Protein 5ZBY (pdb70)

Solvent-accessible surface area: 8220 Å² total; per-residue (Å²): 89,95,15,92,104,28,9,71,79,57,86,76,5,0,0,0,0,16,6,28,98,65,67,0,2,22,0,0,0,9,53,0,0,81,74,0,86,128,66,14,183,49,115,50,20,33,14,14,53,3,24,90,98,11,48,77,69,32,49,122,0,28,86,37,154,6,56,3,0,0,0,0,28,12,44,147,64,64,26,137,69,5,79,62,56,63,35,76,13,46,142,93,117,47,179,97,65,118,80,101,72,94,33,35,89,76,4,0,46,108,1,76,134,95,40,58,1,59,13,14,19,2,0,1,8,20,54,53,62,27,142,181,70,127,16,39,130,71,1,62,85,58,3,60,107,5,0,78,62,0,10,116,35,24,91,139

Sequence (156 aa):
SVLEDVFSGKTRIVICGIGNDVRGDDAFGVLVAERLKELVKTPDVLILNCGEMPESYVGKIAAFKPDLVVFVDAIHFGGEIGEFIIADPLKTLGEAVSTHGLPLRIVASYIKEQTGSDIVLIGCQPGSTGLFEEPSELIKERAERLAELIAEILKN

Foldseek 3Di:
DVVLVQCPPWQAEEEEFEAAQQFALQCLRVLLLVVLVVQDDDLRYHGYHQYHHVLVCLVVLLVSQTQEYEYEGADAPPDDAFDKDKAQQLDDDPDVDDADDDGVNVSLVVSCVSRVHRYMYMHGHADGGHGRHHYDPSSSVSSNVVSVVVSVSNVD

InterPro domains:
  IPR000671 Peptidase A31 family [PF01750] (31-153)
  IPR000671 Peptidase A31 family [PR00446] (14-26)
  IPR000671 Peptidase A31 family [PR00446] (26-37)
  IPR000671 Peptidase A31 family [PR00446] (68-78)
  IPR000671 Peptidase A31 family [PTHR30302] (12-157)
  IPR000671 Peptidase A31 family [TIGR00072] (15-154)
  IPR004420 Peptidase A31, hydrogenase maturation protease HycI [cd06067] (15-151)
  IPR023430 Peptidase HybD-like domain superfamily [G3DSA:3.40.50.1450] (11-158)
  IPR023430 Peptidase HybD-like domain superfamily [SSF53163] (13-157)

Organism: Thermococcus kodakarensis (strain ATCC BAA-918 / JCM 12380 / KOD1) (NCBI:txid69014)

Structure (mmCIF, N/CA/C/O backbone):
data_5ZBY
#
_entry.id   5ZBY
#
_cell.length_a   50.377
_cell.length_b   50.377
_cell.length_c   146.167
_cell.angle_alpha   90.00
_cell.angle_beta   90.00
_cell.angle_gamma   90.00
#
_symmetry.space_group_name_H-M   'P 41 21 2'
#
loop_
_entity.id
_entity.type
_entity.pdbx_description
1 polymer 'Hydrogenase maturation protease HycI'
2 non-polymer '4-(2-HYDROXYETHYL)-1-PIPERAZINE ETHANESULFONIC ACID'
3 water water
#
loop_
_atom_site.group_PDB
_atom_site.id
_atom_site.type_symbol
_atom_site.label_atom_id
_atom_site.label_alt_id
_atom_site.label_comp_id
_atom_site.label_asym_id
_atom_site.label_entity_id
_atom_site.label_seq_id
_atom_site.pdbx_PDB_ins_code
_atom_site.Cartn_x
_atom_site.Cartn_y
_atom_site.Cartn_z
_atom_site.occupancy
_atom_site.B_iso_or_equiv
_atom_site.auth_seq_id
_atom_site.auth_comp_id
_atom_site.auth_asym_id
_atom_site.auth_atom_id
_atom_site.pdbx_PDB_model_num
ATOM 1 N N . SER A 1 2 ? 5.788 61.124 62.724 1.00 59.30 2 SER A N 1
ATOM 2 C CA . SER A 1 2 ? 6.146 60.357 61.550 1.00 50.34 2 SER A CA 1
ATOM 3 C C . SER A 1 2 ? 5.870 58.910 61.810 1.00 50.00 2 SER A C 1
ATOM 4 O O . SER A 1 2 ? 5.686 58.523 62.923 1.00 56.64 2 SER A O 1
ATOM 7 N N . VAL A 1 3 ? 5.818 58.111 60.772 1.00 47.11 3 VAL A N 1
ATOM 8 C CA . VAL A 1 3 ? 5.584 56.694 60.937 1.00 55.41 3 VAL A CA 1
ATOM 9 C C . VAL A 1 3 ? 6.780 56.013 61.619 1.00 46.53 3 VAL A C 1
ATOM 10 O O . VAL A 1 3 ? 6.655 55.019 62.273 1.00 47.71 3 VAL A O 1
ATOM 14 N N . LEU A 1 4 ? 7.942 56.566 61.413 1.00 43.32 4 LEU A N 1
ATOM 15 C CA . LEU A 1 4 ? 9.156 56.098 62.070 1.00 46.49 4 LEU A CA 1
ATOM 16 C C . LEU A 1 4 ? 9.025 56.243 63.594 1.00 39.38 4 LEU A C 1
ATOM 17 O O . LEU A 1 4 ? 9.268 55.289 64.375 1.00 54.12 4 LEU A O 1
ATOM 22 N N . GLU A 1 5 ? 8.566 57.421 63.998 1.00 48.39 5 GLU A N 1
ATOM 23 C CA . GLU A 1 5 ? 8.440 57.760 65.402 1.00 45.50 5 GLU A CA 1
ATOM 24 C C . GLU A 1 5 ? 7.480 56.770 66.039 1.00 40.42 5 GLU A C 1
ATOM 25 O O . GLU A 1 5 ? 7.673 56.307 67.121 1.00 45.05 5 GLU A O 1
ATOM 31 N N . ASP A 1 6 ? 6.436 56.441 65.337 1.00 38.69 6 ASP A N 1
ATOM 32 C CA . ASP A 1 6 ? 5.461 55.489 65.794 1.00 33.97 6 ASP A CA 1
ATOM 33 C C . ASP A 1 6 ? 6.091 54.140 66.024 1.00 38.16 6 ASP A C 1
ATOM 34 O O . ASP A 1 6 ? 5.749 53.453 66.983 1.00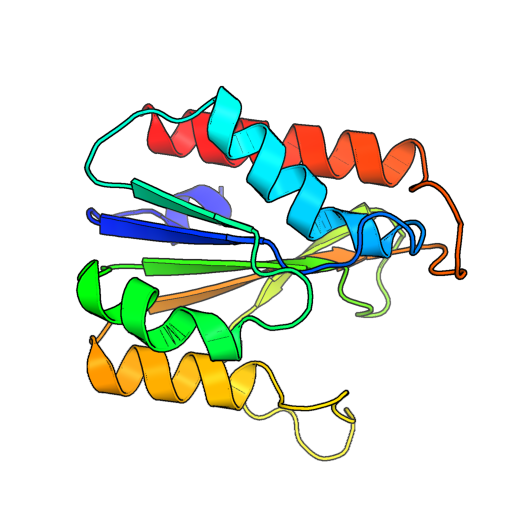 54.17 6 ASP A O 1
ATOM 39 N N . VAL A 1 7 ? 6.966 53.740 65.090 1.00 49.54 7 VAL A N 1
ATOM 40 C CA . VAL A 1 7 ? 7.673 52.473 65.234 1.00 41.99 7 VAL A CA 1
ATOM 41 C C . VAL A 1 7 ? 8.388 52.399 66.595 1.00 32.34 7 VAL A C 1
ATOM 42 O O . VAL A 1 7 ? 8.357 51.361 67.256 1.00 38.99 7 VAL A O 1
ATOM 46 N N . PHE A 1 8 ? 9.014 53.512 66.980 1.00 35.23 8 PHE A N 1
ATOM 47 C CA . PHE A 1 8 ? 9.855 53.490 68.191 1.00 31.13 8 PHE A CA 1
ATOM 48 C C . PHE A 1 8 ? 9.078 53.746 69.473 1.00 32.25 8 PHE A C 1
ATOM 49 O O . PHE A 1 8 ? 9.567 53.475 70.561 1.00 32.72 8 PHE A O 1
ATOM 57 N N . SER A 1 9 ? 7.859 54.224 69.317 1.00 36.44 9 SER A N 1
ATOM 58 C CA . SER A 1 9 ? 7.057 54.689 70.449 1.00 36.36 9 SER A CA 1
ATOM 59 C C . SER A 1 9 ? 6.725 53.593 71.451 1.00 40.35 9 SER A C 1
ATOM 60 O O . SER A 1 9 ? 6.279 52.499 71.098 1.00 38.98 9 SER A O 1
ATOM 63 N N . GLY A 1 10 ? 6.952 53.894 72.722 1.00 38.63 10 GLY A N 1
ATOM 64 C CA . GLY A 1 10 ? 6.707 52.930 73.749 1.00 31.94 10 GLY A CA 1
ATOM 65 C C . GLY A 1 10 ? 7.790 51.907 73.939 1.00 33.84 10 GLY A C 1
ATOM 66 O O . GLY A 1 10 ? 7.692 51.055 74.804 1.00 39.43 10 GLY A O 1
ATOM 67 N N . LYS A 1 11 ? 8.817 51.942 73.093 1.00 31.94 11 LYS A N 1
ATOM 68 C CA . LYS A 1 11 ? 9.832 50.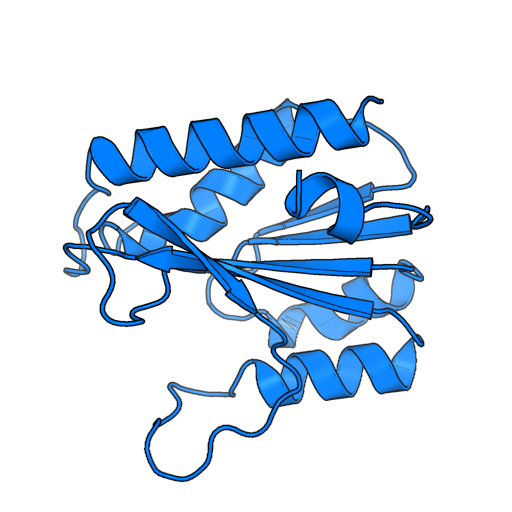918 73.145 1.00 29.47 11 LYS A CA 1
ATOM 69 C C . LYS A 1 11 ? 11.059 51.393 73.870 1.00 26.92 11 LYS A C 1
ATOM 70 O O . LYS A 1 11 ? 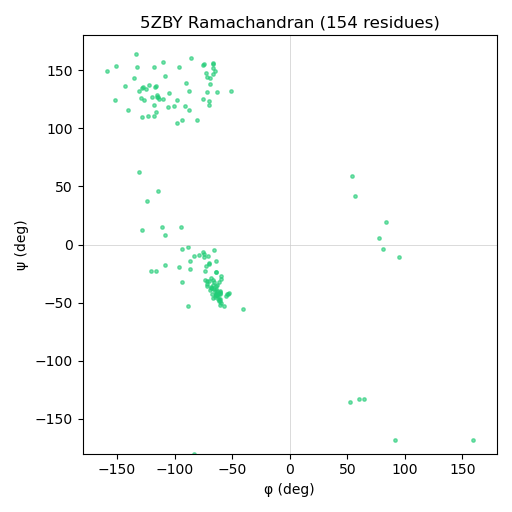11.690 52.376 73.467 1.00 36.93 11 LYS A O 1
ATOM 76 N N . THR A 1 12 ? 11.407 50.717 74.969 1.00 32.46 12 THR A N 1
ATOM 77 C CA . THR A 1 12 ? 12.565 51.172 75.739 1.00 34.62 12 THR A CA 1
ATOM 78 C C . THR A 1 12 ? 13.891 50.582 75.278 1.00 30.29 12 THR A C 1
ATOM 79 O O . THR A 1 12 ? 14.841 51.319 75.019 1.00 35.45 12 THR A O 1
ATOM 83 N N . ARG A 1 13 ? 13.953 49.256 75.192 1.00 27.89 13 ARG A N 1
ATOM 84 C CA . ARG A 1 13 ? 15.210 48.626 74.831 1.00 23.64 13 ARG A CA 1
ATOM 85 C C . ARG A 1 13 ? 15.157 48.323 73.321 1.00 25.14 13 ARG A C 1
ATOM 86 O O . ARG A 1 13 ? 14.296 47.570 72.876 1.00 24.93 13 ARG A O 1
ATOM 94 N N . ILE A 1 14 ? 16.140 48.833 72.583 1.00 22.67 14 ILE A N 1
ATOM 95 C CA . ILE A 1 14 ? 16.081 48.785 71.115 1.00 21.03 14 ILE A CA 1
ATOM 96 C C . ILE A 1 14 ? 17.367 48.184 70.597 1.00 25.31 14 ILE A C 1
ATOM 97 O O . ILE A 1 14 ? 18.469 48.548 71.077 1.00 25.78 14 ILE A O 1
ATOM 102 N N . VAL A 1 15 ? 17.258 47.260 69.640 1.00 24.88 15 VAL A N 1
ATOM 103 C CA . VAL A 1 15 ? 18.443 46.792 68.953 1.00 21.76 15 VAL A CA 1
ATOM 104 C C . VAL A 1 15 ? 18.277 47.232 67.515 1.00 22.42 15 VAL A C 1
ATOM 105 O O . VAL A 1 15 ? 17.211 47.013 66.934 1.00 25.58 15 VAL A O 1
ATOM 109 N N . ILE A 1 16 ? 19.292 47.904 66.964 1.00 21.66 16 ILE A N 1
ATOM 110 C CA . ILE A 1 16 ? 19.262 48.259 65.555 1.00 21.13 16 ILE A CA 1
ATOM 111 C C . ILE A 1 16 ? 20.368 47.482 64.850 1.00 25.74 16 ILE A C 1
ATOM 112 O O . ILE A 1 16 ? 21.510 47.507 65.288 1.00 23.80 16 ILE A O 1
ATOM 117 N N . CYS A 1 17 ? 19.983 46.750 63.812 1.00 22.85 17 CYS A N 1
ATOM 118 C CA . 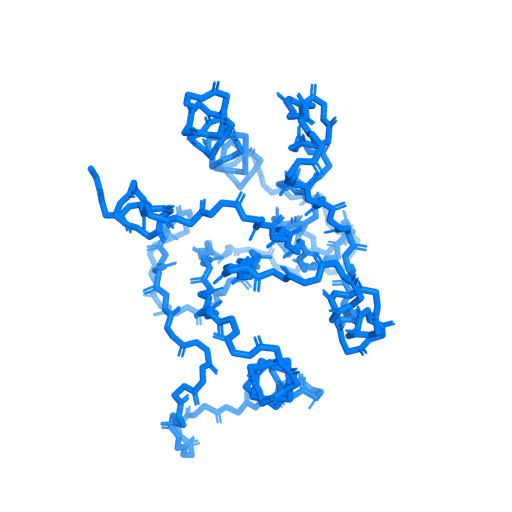CYS A 1 17 ? 20.848 45.790 63.121 1.00 20.81 17 CYS A CA 1
ATOM 119 C C . CYS A 1 17 ? 21.031 46.208 61.694 1.00 23.78 17 CYS A C 1
ATOM 120 O O . CYS A 1 17 ? 20.069 46.109 60.928 1.00 26.29 17 CYS A O 1
ATOM 123 N N . GLY A 1 18 ? 22.229 46.653 61.314 1.00 20.75 18 GLY A N 1
ATOM 124 C CA . GLY A 1 18 ? 22.474 47.002 59.918 1.00 20.93 18 GLY A CA 1
ATOM 125 C C . GLY A 1 18 ? 22.908 45.784 59.128 1.00 26.46 18 GLY A C 1
ATOM 126 O O . GLY A 1 18 ? 23.775 45.037 59.535 1.00 26.30 18 GLY A O 1
ATOM 127 N N . ILE A 1 19 ? 22.299 45.575 57.972 1.00 20.67 19 ILE A N 1
ATOM 128 C CA . ILE A 1 19 ? 22.577 44.448 57.116 1.00 22.41 19 ILE A CA 1
ATOM 129 C C . ILE A 1 19 ? 23.129 44.999 55.832 1.00 22.87 19 ILE A C 1
ATOM 130 O O . ILE A 1 19 ? 22.603 45.962 55.284 1.00 23.60 19 ILE A O 1
ATOM 135 N N . GLY A 1 20 ? 24.200 44.394 55.310 1.00 20.11 20 GLY A N 1
ATOM 136 C CA . GLY A 1 20 ? 24.643 44.821 53.984 1.00 24.97 20 GLY A CA 1
ATOM 137 C C . GLY A 1 20 ? 26.091 44.449 53.746 1.00 32.92 20 GLY A C 1
ATOM 138 O O . GLY A 1 20 ? 26.654 43.667 54.507 1.00 25.09 20 GLY A O 1
ATOM 139 N N . ASN A 1 21 ? 26.672 44.995 52.670 1.00 28.88 21 ASN A N 1
ATOM 140 C CA . ASN A 1 21 ? 28.029 44.671 52.249 1.00 32.96 21 ASN A CA 1
ATOM 141 C C . ASN A 1 21 ? 28.679 45.967 51.775 1.00 28.62 21 ASN A C 1
ATOM 142 O O . ASN A 1 21 ? 28.202 46.561 50.818 1.00 29.42 21 ASN A O 1
ATOM 147 N N . ASP A 1 22 ? 29.722 46.431 52.461 1.00 33.58 22 ASP A N 1
ATOM 148 C CA . ASP A 1 22 ? 30.241 47.782 52.208 1.00 31.42 22 ASP A CA 1
ATOM 149 C C . ASP A 1 22 ? 31.069 47.915 50.910 1.00 37.58 22 ASP A C 1
ATOM 150 O O . ASP A 1 22 ? 31.448 49.040 50.530 1.00 40.64 22 ASP A O 1
ATOM 155 N N . VAL A 1 23 ? 31.333 46.802 50.237 1.00 29.72 23 VAL A N 1
ATOM 156 C CA . VAL A 1 23 ? 31.969 46.823 48.919 1.00 34.78 23 VAL A CA 1
ATOM 157 C C . VAL A 1 23 ? 31.053 46.389 47.770 1.00 39.36 23 VAL A C 1
ATOM 158 O O . VAL A 1 23 ? 31.519 46.065 46.695 1.00 32.48 23 VAL A O 1
ATOM 162 N N . ARG A 1 24 ? 29.754 46.354 48.016 1.00 32.28 24 ARG A N 1
ATOM 163 C CA . ARG A 1 24 ? 28.796 45.937 47.005 1.00 27.17 24 ARG A CA 1
ATOM 164 C C . ARG A 1 24 ? 27.855 47.058 46.567 1.00 29.82 24 ARG A C 1
ATOM 165 O O . ARG A 1 24 ? 26.656 46.875 46.518 1.00 27.25 24 ARG A O 1
ATOM 173 N N . GLY A 1 25 ? 28.422 48.230 46.315 1.00 25.72 25 GLY A N 1
ATOM 174 C CA . GLY A 1 25 ? 27.675 49.376 45.841 1.00 28.30 25 GLY A CA 1
ATOM 175 C C . GLY A 1 25 ? 26.590 49.805 46.804 1.00 23.72 25 GLY A C 1
ATOM 176 O O . GLY A 1 25 ? 26.833 49.915 47.985 1.00 26.42 25 GLY A O 1
ATOM 177 N N . ASP A 1 26 ? 25.392 50.041 46.297 1.00 26.86 26 ASP A N 1
ATOM 178 C CA . ASP A 1 26 ? 24.307 50.530 47.166 1.00 23.58 26 ASP A CA 1
ATOM 179 C C . ASP A 1 26 ? 23.921 49.518 48.240 1.00 23.62 26 ASP A C 1
ATOM 180 O O . ASP A 1 26 ? 23.183 49.878 49.173 1.00 25.28 26 ASP A O 1
ATOM 185 N N . ASP A 1 27 ? 24.353 48.261 48.124 1.00 22.78 27 ASP A N 1
ATOM 186 C CA . ASP A 1 27 ? 24.137 47.273 49.218 1.00 22.68 27 ASP A CA 1
ATOM 187 C C . ASP A 1 27 ? 24.909 47.622 50.479 1.00 24.71 27 ASP A C 1
ATOM 188 O O . ASP A 1 27 ? 24.700 46.978 51.527 1.00 24.97 27 ASP A O 1
ATOM 193 N N . ALA A 1 28 ? 25.730 48.667 50.426 1.00 25.07 28 ALA A N 1
ATOM 194 C CA . ALA A 1 28 ? 26.374 49.153 51.659 1.00 26.24 28 ALA A CA 1
ATOM 195 C C . ALA A 1 28 ? 25.360 49.811 52.591 1.00 26.49 28 ALA A C 1
ATOM 196 O O . ALA A 1 28 ? 25.663 50.067 53.742 1.00 28.64 28 ALA A O 1
ATOM 198 N N . PHE A 1 29 ? 24.185 50.159 52.068 1.00 23.87 29 PHE A N 1
ATOM 199 C CA . PHE A 1 29 ? 23.245 51.008 52.836 1.00 21.62 29 PHE A CA 1
ATOM 200 C C . PHE A 1 29 ? 23.123 50.679 54.341 1.00 25.05 29 PHE A C 1
ATOM 201 O O . PHE A 1 29 ? 23.342 51.556 55.176 1.00 24.39 29 PHE A O 1
ATOM 209 N N . GLY A 1 30 ? 22.795 49.433 54.667 1.00 21.09 30 GLY A N 1
ATOM 210 C CA . GLY A 1 30 ? 22.477 49.079 56.050 1.00 20.67 30 GLY A CA 1
ATOM 211 C C . GLY A 1 30 ? 23.693 49.219 56.946 1.00 26.48 30 GLY A C 1
ATOM 212 O O . GLY A 1 30 ? 23.577 49.657 58.096 1.00 25.30 30 GLY A O 1
ATOM 213 N N . VAL A 1 31 ? 24.868 48.849 56.430 1.00 22.98 31 VAL A N 1
ATOM 214 C CA . VAL A 1 31 ? 26.077 48.952 57.259 1.00 22.13 31 VAL A CA 1
ATOM 215 C C . VAL A 1 31 ? 26.488 50.412 57.405 1.00 23.30 31 VAL A C 1
ATOM 216 O O . VAL A 1 31 ? 26.936 50.818 58.508 1.00 28.34 31 VAL A O 1
ATOM 220 N N . LEU A 1 32 ? 26.198 51.226 56.391 1.00 25.43 32 LEU A N 1
ATOM 221 C CA . LEU A 1 32 ? 26.466 52.659 56.520 1.00 25.94 32 LEU A CA 1
ATOM 222 C C . LEU A 1 32 ? 25.625 53.195 57.661 1.00 26.71 32 LEU A C 1
ATOM 223 O O . LEU A 1 32 ? 26.126 53.962 58.521 1.00 30.22 32 LEU A O 1
ATOM 228 N N . VAL A 1 33 ? 24.361 52.764 57.707 1.00 26.51 33 VAL A N 1
ATOM 229 C CA . VAL A 1 33 ? 23.465 53.301 58.733 1.00 22.63 33 VAL A CA 1
ATOM 230 C C . VAL A 1 33 ? 23.959 52.891 60.109 1.00 27.03 33 VAL A C 1
ATOM 231 O O . VAL A 1 33 ? 24.062 53.744 61.015 1.00 27.63 33 VAL A O 1
ATOM 235 N N . ALA A 1 34 ? 24.328 51.613 60.237 1.00 23.81 34 ALA A N 1
ATOM 236 C CA . ALA A 1 34 ? 24.724 51.102 61.531 1.00 22.24 34 ALA A CA 1
ATOM 237 C C . ALA A 1 34 ? 25.971 51.859 61.967 1.00 27.83 34 ALA A C 1
ATOM 238 O O . ALA A 1 34 ? 26.066 52.264 63.132 1.00 29.38 34 ALA A O 1
ATOM 240 N N . GLU A 1 35 ? 26.920 52.068 61.045 1.00 30.36 35 GLU A N 1
ATOM 241 C CA . GLU A 1 35 ? 28.188 52.616 61.535 1.00 28.47 35 GLU A CA 1
ATOM 242 C C . GLU A 1 35 ? 27.967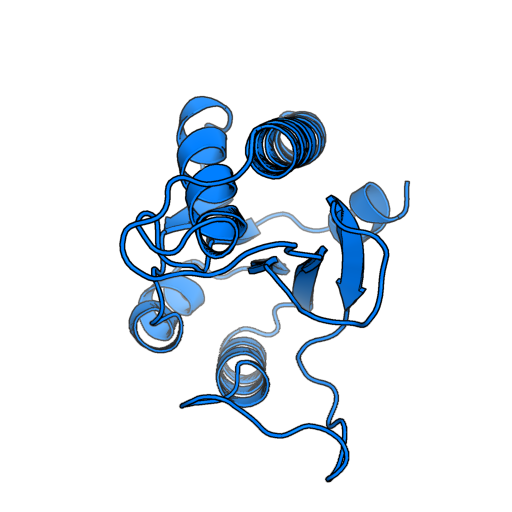 54.049 61.902 1.00 31.74 35 GLU A C 1
ATOM 243 O O . GLU A 1 35 ? 28.517 54.534 62.910 1.00 33.61 35 GLU A O 1
ATOM 249 N N . ARG A 1 36 ? 27.064 54.710 61.197 1.00 29.95 36 ARG A N 1
ATOM 250 C CA . ARG A 1 36 ? 26.828 56.090 61.526 1.00 31.50 36 ARG A CA 1
ATOM 251 C C . ARG A 1 36 ? 26.076 56.174 62.849 1.00 32.65 36 ARG A C 1
ATOM 252 O O . ARG A 1 36 ? 26.344 57.077 63.673 1.00 37.91 36 ARG A O 1
ATOM 260 N N . LEU A 1 37 ? 25.188 55.208 63.120 1.00 29.35 37 LEU A N 1
ATOM 261 C CA . LEU A 1 3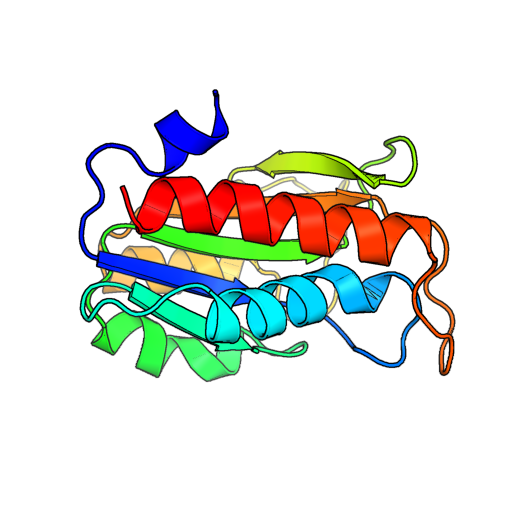7 ? 24.425 55.291 64.353 1.00 28.35 37 LEU A CA 1
ATOM 262 C C . LEU A 1 37 ? 25.369 55.117 65.538 1.00 32.50 37 LEU A C 1
ATOM 263 O O . LEU A 1 37 ? 25.122 55.694 66.616 1.00 32.27 37 LEU A O 1
ATOM 268 N N . LYS A 1 38 ? 26.444 54.355 65.339 1.00 27.70 38 LYS A N 1
ATOM 269 C CA . LYS A 1 38 ? 27.374 54.123 66.462 1.00 29.79 38 LYS A CA 1
ATOM 270 C C . LYS A 1 38 ? 28.036 55.433 66.901 1.00 44.76 38 LYS A C 1
ATOM 271 O O . LYS A 1 38 ? 28.456 55.580 68.062 1.00 35.45 38 LYS A O 1
ATOM 277 N N . GLU A 1 39 ? 28.094 56.395 65.989 1.00 38.60 39 GLU A N 1
ATOM 278 C CA . GLU A 1 39 ? 28.730 57.682 66.259 1.00 42.94 39 GLU A CA 1
ATOM 279 C C . GLU A 1 39 ? 27.746 58.634 66.895 1.00 50.80 39 GLU A C 1
ATOM 280 O O . GLU A 1 39 ? 28.142 59.592 67.554 1.00 55.22 39 GLU A O 1
ATOM 286 N N . LEU A 1 40 ? 26.460 58.357 66.715 1.00 39.59 40 LEU A N 1
ATOM 287 C CA . LEU A 1 40 ? 25.422 59.318 67.084 1.00 38.18 40 LEU A CA 1
ATOM 288 C C . LEU A 1 40 ? 24.621 58.925 68.324 1.00 49.35 40 LEU A C 1
ATOM 289 O O . LEU A 1 40 ? 23.958 59.761 68.933 1.00 59.57 40 LEU A O 1
ATOM 294 N N . VAL A 1 41 ? 24.678 57.661 68.714 1.00 39.94 41 VAL A N 1
ATOM 295 C CA . VAL A 1 41 ? 23.763 57.172 69.739 1.00 32.64 41 VAL A CA 1
ATOM 296 C C . VAL A 1 41 ? 24.543 56.592 70.894 1.00 49.77 41 VAL A C 1
ATOM 297 O O . VAL A 1 41 ? 25.210 55.569 70.734 1.00 57.67 41 VAL A O 1
ATOM 301 N N . LYS A 1 42 ? 24.502 57.261 72.016 1.00 49.34 42 LYS A N 1
ATOM 302 C CA . LYS A 1 42 ? 25.025 56.653 73.184 1.00 58.52 42 LYS A CA 1
ATOM 303 C C . LYS A 1 42 ? 23.998 56.734 74.273 1.00 45.47 42 LYS A C 1
ATOM 304 O O . LYS A 1 42 ? 23.675 57.777 74.759 1.00 52.10 42 LYS A O 1
ATOM 310 N N . THR A 1 43 ? 23.477 55.575 74.574 1.00 41.95 43 THR A N 1
ATOM 311 C CA . THR A 1 43 ? 22.514 55.297 75.623 1.00 41.79 43 THR A CA 1
ATOM 312 C C . THR A 1 43 ? 22.611 53.826 75.943 1.00 37.99 43 THR A C 1
ATOM 313 O O . THR A 1 43 ? 22.882 52.986 75.088 1.00 37.69 43 THR A O 1
ATOM 317 N N . PRO A 1 44 ? 22.342 53.478 77.178 1.00 41.83 44 PRO A N 1
ATOM 318 C CA . PRO A 1 44 ? 22.563 52.082 77.541 1.00 26.71 44 PRO A CA 1
ATOM 319 C C . PRO A 1 44 ? 21.391 51.166 77.168 1.00 31.38 44 PRO A C 1
ATOM 320 O O . PRO A 1 44 ? 21.485 49.938 77.227 1.00 32.44 44 PRO A O 1
ATOM 324 N N . ASP A 1 45 ? 20.291 51.792 76.766 1.00 32.88 45 ASP A N 1
ATOM 325 C CA . ASP A 1 45 ? 19.078 51.062 76.386 1.00 24.92 45 ASP A CA 1
ATOM 326 C C . ASP A 1 45 ? 19.094 50.682 74.913 1.00 25.30 45 ASP A C 1
ATOM 327 O O . ASP A 1 45 ? 18.167 50.011 74.473 1.00 28.05 45 ASP A O 1
ATOM 332 N N . VAL A 1 46 ? 20.132 51.085 74.186 1.00 24.78 46 VAL A N 1
ATOM 333 C CA . VAL A 1 46 ? 20.155 50.800 72.741 1.00 25.99 46 VAL A CA 1
ATOM 334 C C . VAL A 1 46 ? 21.441 50.053 72.354 1.00 30.26 46 VAL A C 1
ATOM 335 O O . VAL A 1 46 ? 22.539 50.443 72.770 1.00 30.50 46 VAL A O 1
ATOM 339 N N . LEU A 1 47 ? 21.301 48.989 71.562 1.00 25.39 47 LEU A N 1
ATOM 340 C CA . LEU A 1 47 ? 22.411 48.260 71.005 1.00 22.26 47 LEU A CA 1
ATOM 341 C C . LEU A 1 47 ? 22.394 48.413 69.488 1.00 23.79 47 LEU A C 1
ATOM 342 O O . LEU A 1 47 ? 21.365 48.142 68.880 1.00 25.75 47 LEU A O 1
ATOM 347 N N . ILE A 1 48 ? 23.519 48.841 68.908 1.00 24.84 48 ILE A N 1
ATOM 348 C CA . ILE A 1 48 ? 23.672 48.953 67.446 1.00 20.78 48 ILE A CA 1
ATOM 349 C C . ILE A 1 48 ? 24.641 47.877 66.983 1.00 28.29 48 ILE A C 1
ATOM 350 O O . ILE A 1 48 ? 25.769 47.748 67.491 1.00 28.34 48 ILE A O 1
ATOM 355 N N . LEU A 1 49 ? 24.208 47.071 66.030 1.00 22.37 49 LEU A N 1
ATOM 356 C CA . LEU A 1 49 ? 25.039 46.002 65.487 1.00 27.08 49 LEU A CA 1
ATOM 357 C C . LEU A 1 49 ? 25.221 46.150 63.987 1.00 27.41 49 LEU A C 1
ATOM 358 O O . LEU A 1 49 ? 24.266 46.442 63.253 1.00 26.07 49 LEU A O 1
ATOM 363 N N . ASN A 1 50 ? 26.447 45.942 63.535 1.00 23.44 50 ASN A N 1
ATOM 364 C CA . ASN A 1 50 ? 26.741 45.746 62.119 1.00 22.38 50 ASN A CA 1
ATOM 365 C C . ASN A 1 50 ? 26.737 44.241 61.882 1.00 28.48 50 ASN A C 1
ATOM 366 O O . ASN A 1 50 ? 27.636 43.523 62.344 1.00 27.41 50 ASN A O 1
ATOM 371 N N . CYS A 1 51 ? 25.709 43.738 61.211 1.00 23.68 51 CYS A N 1
ATOM 372 C CA . CYS A 1 51 ? 25.531 42.298 61.033 1.00 25.35 51 CYS A CA 1
ATOM 373 C C . CYS A 1 51 ? 26.132 41.781 59.717 1.00 22.07 51 CYS A C 1
ATOM 374 O O . CYS A 1 51 ? 26.076 40.573 59.446 1.00 25.41 51 CYS A O 1
ATOM 377 N N . GLY A 1 52 ? 26.641 42.698 58.909 1.00 23.81 52 GLY A N 1
ATOM 378 C CA . GLY A 1 52 ? 27.075 42.335 57.562 1.00 23.36 52 GLY A CA 1
ATOM 379 C C . GLY A 1 52 ? 25.953 41.622 56.852 1.00 28.61 52 GLY A C 1
ATOM 380 O O . GLY A 1 52 ? 24.810 42.044 56.912 1.00 26.11 52 GLY A O 1
ATOM 381 N N . GLU A 1 53 ? 26.271 40.529 56.166 1.00 27.13 53 GLU A N 1
ATOM 382 C CA . GLU A 1 53 ? 25.255 39.737 55.543 1.00 22.66 53 GLU A CA 1
ATOM 383 C C . GLU A 1 53 ? 24.771 38.573 56.362 1.00 24.52 53 GLU A C 1
ATOM 384 O O . GLU A 1 53 ? 24.053 37.704 55.867 1.00 28.10 53 GLU A O 1
ATOM 390 N N . MET A 1 54 ? 25.071 38.560 57.672 1.00 24.10 54 MET A N 1
ATOM 391 C CA . MET A 1 54 ? 24.766 37.393 58.484 1.00 30.21 54 MET A CA 1
ATOM 392 C C . MET A 1 54 ? 24.037 37.757 59.767 1.00 27.66 54 MET A C 1
ATOM 393 O O . MET A 1 54 ? 24.533 37.489 60.886 1.00 26.67 54 MET A O 1
ATOM 398 N N . PRO A 1 55 ? 22.828 38.328 59.664 1.00 23.16 55 PRO A N 1
ATOM 399 C CA . PRO A 1 55 ? 22.114 38.637 60.919 1.00 26.97 55 PRO A CA 1
ATOM 400 C C . PRO A 1 55 ? 21.842 37.416 61.780 1.00 30.77 55 PRO A C 1
ATOM 401 O O . PRO A 1 55 ? 21.794 37.541 63.013 1.00 30.91 55 PRO A O 1
ATOM 405 N N . GLU A 1 56 ? 21.736 36.245 61.156 1.00 30.30 56 GLU A N 1
ATOM 406 C CA . GLU A 1 56 ? 21.484 35.010 61.892 1.00 31.43 56 GLU A CA 1
ATOM 407 C C . GLU A 1 56 ? 22.577 34.739 62.903 1.00 30.56 56 GLU A C 1
ATOM 408 O O . GLU A 1 56 ? 22.317 34.138 63.950 1.00 33.15 56 GLU A O 1
ATOM 414 N N . SER A 1 57 ? 23.793 35.199 62.620 1.00 27.15 57 SER A N 1
ATOM 415 C CA . SER A 1 57 ? 24.913 35.017 63.566 1.00 30.54 57 SER A CA 1
ATOM 416 C C . SER A 1 57 ? 24.838 35.868 64.836 1.00 36.30 57 SER A C 1
ATOM 417 O O . SER A 1 57 ? 25.629 35.651 65.761 1.00 34.36 57 SER A O 1
ATOM 420 N N . TYR A 1 58 ? 23.919 36.825 64.891 1.00 27.19 58 TYR A N 1
ATOM 421 C CA . TYR A 1 58 ? 23.792 37.713 66.042 1.00 25.18 58 TYR A CA 1
ATOM 422 C C . TYR A 1 58 ? 22.556 37.468 66.918 1.00 25.51 58 TYR A C 1
ATOM 423 O O . TYR A 1 58 ? 22.312 38.233 67.842 1.00 28.95 58 TYR A O 1
ATOM 432 N N . VAL A 1 59 ? 21.814 36.400 66.666 1.00 26.66 59 VAL A N 1
ATOM 433 C CA . VAL A 1 59 ? 20.550 36.220 67.362 1.00 25.06 59 VAL A CA 1
ATOM 434 C C . VAL A 1 59 ? 20.767 36.067 68.859 1.00 27.53 59 VAL A C 1
ATOM 435 O O . VAL A 1 59 ? 20.013 36.621 69.625 1.00 29.31 59 VAL A O 1
ATOM 439 N N . GLY A 1 60 ? 21.862 35.424 69.237 1.00 31.83 60 GLY A N 1
ATOM 440 C CA . GLY A 1 60 ? 22.185 35.283 70.648 1.00 35.27 60 GLY A CA 1
ATOM 441 C C . GLY A 1 60 ? 22.366 36.621 71.324 1.00 31.68 60 GLY A C 1
ATOM 442 O O . GLY A 1 60 ? 21.753 36.885 72.391 1.00 34.00 60 GLY A O 1
ATOM 443 N N . LYS A 1 61 ? 23.195 37.445 70.745 1.00 28.37 61 LYS A N 1
ATOM 444 C CA . LYS A 1 61 ? 23.445 38.707 71.341 1.00 30.76 61 LYS A CA 1
ATOM 445 C C . LYS A 1 61 ? 22.202 39.552 71.293 1.00 30.92 61 LYS A C 1
ATOM 446 O O . LYS A 1 61 ? 21.907 40.237 72.210 1.00 30.95 61 LYS A O 1
ATOM 452 N N . ILE A 1 62 ? 21.410 39.444 70.244 1.00 29.84 62 ILE A N 1
ATOM 453 C CA . ILE A 1 62 ? 20.192 40.221 70.210 1.00 25.96 62 ILE A CA 1
ATOM 454 C C . ILE A 1 62 ? 19.259 39.768 71.332 1.00 29.97 62 ILE A C 1
ATOM 455 O O . ILE A 1 62 ? 18.688 40.611 72.062 1.00 32.40 62 ILE A O 1
ATOM 460 N N . ALA A 1 63 ? 19.147 38.457 71.530 1.00 35.23 63 ALA A N 1
ATOM 461 C CA . ALA A 1 63 ? 18.164 38.001 72.495 1.00 33.56 63 ALA A CA 1
ATOM 462 C C . ALA A 1 63 ? 18.646 38.383 73.890 1.00 30.89 63 ALA A C 1
ATOM 463 O O . ALA A 1 63 ? 17.820 38.744 74.759 1.00 33.31 63 ALA A O 1
ATOM 465 N N . ALA A 1 64 ? 19.976 38.405 74.067 1.00 31.06 64 ALA A N 1
ATOM 466 C CA . ALA A 1 64 ? 20.524 38.602 75.412 1.00 30.39 64 ALA A CA 1
ATOM 467 C C . ALA A 1 64 ? 20.332 40.037 75.834 1.00 35.57 64 ALA A C 1
ATOM 468 O O . ALA A 1 64 ? 20.394 40.339 77.006 1.00 34.48 64 ALA A O 1
ATOM 470 N N . PHE A 1 65 ? 20.097 40.940 74.895 1.00 27.29 65 PHE A N 1
ATOM 471 C CA . PHE A 1 65 ? 19.875 42.341 75.190 1.00 22.10 65 PHE A CA 1
ATOM 472 C C . PHE A 1 65 ? 18.457 42.619 75.682 1.00 25.83 65 PHE A C 1
ATOM 473 O O . PHE A 1 65 ? 18.172 43.687 76.107 1.00 27.75 65 PHE A O 1
ATOM 481 N N . LYS A 1 66 ? 17.595 41.628 75.605 1.00 27.58 66 LYS A N 1
ATOM 482 C CA . LYS A 1 66 ? 16.212 41.786 76.006 1.00 24.24 66 LYS A CA 1
ATOM 483 C C . LYS A 1 66 ? 15.478 42.938 75.347 1.00 26.23 66 LYS A C 1
ATOM 484 O O . LYS A 1 66 ? 15.048 43.834 76.006 1.00 26.25 66 LYS A O 1
ATOM 490 N N . PRO A 1 67 ? 15.399 42.924 74.017 1.00 27.08 67 PRO A N 1
ATOM 491 C CA . PRO A 1 67 ? 14.813 44.062 73.341 1.00 25.57 67 PRO A CA 1
ATOM 492 C C . PRO A 1 67 ? 13.285 44.120 73.463 1.00 22.13 67 PRO A C 1
ATOM 493 O O . PRO A 1 67 ? 12.633 43.080 73.586 1.00 27.13 67 PRO A O 1
ATOM 497 N N . ASP A 1 68 ? 12.786 45.345 73.337 1.00 24.41 68 ASP A N 1
ATOM 498 C CA . ASP A 1 68 ? 11.379 45.650 73.148 1.00 26.05 68 ASP A CA 1
ATOM 499 C C . ASP A 1 68 ? 11.118 45.764 71.652 1.00 26.82 68 ASP A C 1
ATOM 500 O O . ASP A 1 68 ? 10.019 45.440 71.194 1.00 29.28 68 ASP A O 1
ATOM 505 N N . LEU A 1 69 ? 12.139 46.231 70.914 1.00 22.61 69 LEU A N 1
ATOM 506 C CA . LEU A 1 69 ? 12.050 46.438 69.449 1.00 22.12 69 LEU A CA 1
ATOM 507 C C . LEU A 1 69 ? 13.382 46.064 68.834 1.00 24.79 69 LEU A C 1
ATOM 508 O O . LEU A 1 69 ? 14.434 46.475 69.337 1.00 24.24 69 LEU A O 1
ATOM 513 N N . VAL A 1 70 ? 13.328 45.334 67.716 1.00 22.74 70 VAL A N 1
ATOM 514 C CA . VAL A 1 70 ? 14.509 45.063 66.903 1.00 21.10 70 VAL A CA 1
ATOM 515 C C . VAL A 1 70 ? 14.235 45.657 65.532 1.00 25.87 70 VAL A C 1
ATOM 516 O O . VAL A 1 70 ? 13.171 45.399 64.960 1.00 25.04 70 VAL A O 1
ATOM 520 N N . VAL A 1 71 ? 15.151 46.491 65.054 1.00 21.40 71 VAL A N 1
ATOM 521 C CA . VAL A 1 71 ? 15.017 47.166 63.735 1.00 20.24 71 VAL A CA 1
ATOM 522 C C . VAL A 1 71 ? 16.122 46.687 62.825 1.00 24.51 71 VAL A C 1
ATOM 523 O O . VAL A 1 71 ? 17.285 46.968 63.118 1.00 25.09 71 VAL A O 1
ATOM 527 N N . PHE A 1 72 ? 15.773 45.978 61.754 1.00 21.11 72 PHE A N 1
ATOM 528 C CA . PHE A 1 72 ? 16.735 45.595 60.720 1.00 20.35 72 PHE A CA 1
ATOM 529 C C . PHE A 1 72 ? 16.759 46.685 59.695 1.00 26.23 72 PHE A C 1
ATOM 530 O O . PHE A 1 72 ? 15.717 47.247 59.386 1.00 23.78 72 PHE A O 1
ATOM 538 N N . VAL A 1 73 ? 17.938 47.042 59.203 1.00 19.44 73 VAL A N 1
ATOM 539 C CA . VAL A 1 73 ? 18.039 48.114 58.205 1.00 19.20 73 VAL A CA 1
ATOM 540 C C . VAL A 1 73 ? 18.817 47.526 57.018 1.00 22.30 73 VAL A C 1
ATOM 541 O O . VAL A 1 73 ? 19.900 46.977 57.205 1.00 22.30 73 VAL A O 1
ATOM 545 N N . ASP A 1 74 ? 18.254 47.563 55.812 1.00 19.97 74 ASP A N 1
ATOM 546 C CA . ASP A 1 74 ? 18.892 46.874 54.666 1.00 20.02 74 ASP A CA 1
ATOM 547 C C . ASP A 1 74 ? 18.521 47.627 53.355 1.00 22.99 74 ASP A C 1
ATOM 548 O O . ASP A 1 74 ? 17.513 48.317 53.274 1.00 21.79 74 ASP A O 1
ATOM 553 N N . ALA A 1 75 ? 19.381 47.524 52.353 1.00 20.99 75 ALA A N 1
ATOM 554 C CA . ALA A 1 75 ? 18.963 47.842 51.003 1.00 19.59 75 ALA A CA 1
ATOM 555 C C . ALA A 1 75 ? 17.998 46.782 50.473 1.00 25.51 75 ALA A C 1
ATOM 556 O O . ALA A 1 75 ? 18.351 45.620 50.378 1.00 29.85 75 ALA A O 1
ATOM 558 N N . ILE A 1 76 ? 16.801 47.186 50.057 1.00 23.92 76 ILE A N 1
ATOM 559 C CA . ILE A 1 76 ? 15.766 46.255 49.679 1.00 23.05 76 ILE A CA 1
ATOM 560 C C . ILE A 1 76 ? 15.247 46.652 48.315 1.00 24.35 76 ILE A C 1
ATOM 561 O O . ILE A 1 76 ? 14.887 47.821 48.132 1.00 24.97 76 ILE A O 1
ATOM 566 N N . HIS A 1 77 ? 15.264 45.700 47.385 1.00 23.71 77 HIS A N 1
ATOM 567 C CA . HIS A 1 77 ? 14.645 45.913 46.060 1.00 23.00 77 HIS A CA 1
ATOM 568 C C . HIS A 1 77 ? 13.141 45.698 46.203 1.00 26.75 77 HIS A C 1
ATOM 569 O O . HIS A 1 77 ? 12.691 44.580 46.374 1.00 34.72 77 HIS A O 1
ATOM 576 N N . PHE A 1 78 ? 12.354 46.773 46.157 1.00 28.82 78 PHE A N 1
ATOM 577 C CA . PHE A 1 78 ? 10.902 46.615 46.253 1.00 30.23 78 PHE A CA 1
ATOM 578 C C . PHE A 1 78 ? 10.192 47.333 45.120 1.00 38.38 78 PHE A C 1
ATOM 579 O O . PHE A 1 78 ? 8.970 47.544 45.161 1.00 38.09 78 PHE A O 1
ATOM 587 N N . GLY A 1 79 ? 10.973 47.731 44.126 1.00 36.04 79 GLY A N 1
ATOM 588 C CA . GLY A 1 79 ? 10.431 48.324 42.901 1.00 38.84 79 GLY A CA 1
ATOM 589 C C . GLY A 1 79 ? 10.152 49.810 43.038 1.00 41.94 79 GLY A C 1
ATOM 590 O O . GLY A 1 79 ? 9.402 50.401 42.249 1.00 37.61 79 GLY A O 1
ATOM 591 N N . GLY A 1 80 ? 10.777 50.431 44.028 1.00 30.93 80 GLY A N 1
ATOM 592 C CA . GLY A 1 80 ? 10.680 51.862 44.239 1.00 31.20 80 GLY A CA 1
ATOM 593 C C . GLY A 1 80 ? 11.637 52.666 43.372 1.00 24.83 80 GLY A C 1
ATOM 594 O O . GLY A 1 80 ? 12.428 52.112 42.587 1.00 28.83 80 GLY A O 1
ATOM 595 N N . GLU A 1 81 ? 11.596 53.985 43.524 1.00 28.30 81 GLU A N 1
ATOM 596 C CA . GLU A 1 81 ? 12.682 54.801 43.018 1.00 28.99 81 GLU A CA 1
ATOM 597 C C . GLU A 1 81 ? 13.900 54.613 43.889 1.00 36.31 81 GLU A C 1
ATOM 598 O O . GLU A 1 81 ? 13.769 54.392 45.096 1.00 27.64 81 GLU A O 1
ATOM 604 N N . ILE A 1 82 ? 15.084 54.689 43.305 1.00 29.07 82 ILE A N 1
ATOM 605 C CA . ILE A 1 82 ? 16.291 54.581 44.144 1.00 26.30 82 ILE A CA 1
ATOM 606 C C . ILE A 1 82 ? 16.250 55.533 45.316 1.00 34.88 82 ILE A C 1
ATOM 607 O O . ILE A 1 82 ? 15.911 56.699 45.173 1.00 30.84 82 ILE A O 1
ATOM 612 N N . GLY A 1 83 ? 16.542 55.035 46.518 1.00 26.62 83 GLY A N 1
ATOM 613 C CA . GLY A 1 83 ? 16.621 55.944 47.641 1.00 25.04 83 GLY A CA 1
ATOM 614 C C . GLY A 1 83 ? 15.326 56.029 48.409 1.00 30.57 83 GLY A C 1
ATOM 615 O O . GLY A 1 83 ? 15.272 56.611 49.506 1.00 30.20 83 GLY A O 1
ATOM 616 N N . GLU A 1 84 ? 14.271 55.470 47.843 1.00 28.01 84 GLU A N 1
ATOM 617 C CA . GLU A 1 84 ? 12.975 55.501 48.501 1.00 25.52 84 GLU A CA 1
ATOM 618 C C . GLU A 1 84 ? 13.029 54.541 49.687 1.00 31.06 84 GLU A C 1
ATOM 619 O O . GLU A 1 84 ? 13.638 53.474 49.600 1.00 25.02 84 GLU A O 1
ATOM 625 N N . PHE A 1 85 ? 12.352 54.901 50.771 1.00 25.86 85 PHE A N 1
ATOM 626 C CA . PHE A 1 85 ? 12.299 54.034 51.948 1.00 25.84 85 PHE A CA 1
ATOM 627 C C . PHE A 1 85 ? 11.052 53.157 51.999 1.00 33.08 85 PHE A C 1
ATOM 628 O O . PHE A 1 85 ? 9.977 53.518 51.471 1.00 29.44 85 PHE A O 1
ATOM 636 N N . ILE A 1 86 ? 11.162 52.011 52.661 1.00 26.72 86 ILE A N 1
ATOM 637 C CA . ILE A 1 86 ? 10.007 51.177 52.951 1.00 25.07 86 ILE A CA 1
ATOM 638 C C . ILE A 1 86 ? 10.091 50.726 54.398 1.00 29.27 86 ILE A C 1
ATOM 639 O O . ILE A 1 86 ? 11.189 50.537 54.904 1.00 26.13 86 ILE A O 1
ATOM 644 N N . ILE A 1 87 ? 8.948 50.639 55.075 1.00 25.96 87 ILE A N 1
ATOM 645 C CA . ILE A 1 87 ? 8.918 50.101 56.438 1.00 24.55 87 ILE A CA 1
ATOM 646 C C . ILE A 1 87 ? 8.055 48.876 56.373 1.00 30.35 87 ILE A C 1
ATOM 647 O O . ILE A 1 87 ? 6.907 48.942 55.956 1.00 36.12 87 ILE A O 1
ATOM 652 N N . ALA A 1 88 ? 8.613 47.724 56.714 1.00 26.00 88 ALA A N 1
ATOM 653 C CA . ALA A 1 88 ? 7.895 46.474 56.524 1.00 29.02 88 ALA A CA 1
ATOM 654 C C . ALA A 1 88 ? 7.968 45.590 57.738 1.00 30.03 88 ALA A C 1
ATOM 655 O O . ALA A 1 88 ? 8.822 45.792 58.601 1.00 26.14 88 ALA A O 1
ATOM 657 N N . ASP A 1 89 ? 7.075 44.604 57.773 1.00 30.67 89 ASP A N 1
ATOM 658 C CA . ASP A 1 89 ? 7.008 43.567 58.809 1.00 32.40 89 ASP A CA 1
ATOM 659 C C . ASP A 1 89 ? 7.711 42.323 58.300 1.00 31.62 89 ASP A C 1
ATOM 660 O O . ASP A 1 89 ? 7.200 41.582 57.434 1.00 29.35 89 ASP A O 1
ATOM 665 N N . PRO A 1 90 ? 8.928 42.071 58.803 1.00 25.28 90 PRO A N 1
ATOM 666 C CA . PRO A 1 90 ? 9.701 40.987 58.212 1.00 24.32 90 PRO A CA 1
ATOM 667 C C . PRO A 1 90 ? 9.197 39.609 58.617 1.00 23.09 90 PRO A C 1
ATOM 668 O O . PRO A 1 90 ? 9.660 38.637 58.045 1.00 30.01 90 PRO A O 1
ATOM 672 N N . LEU A 1 91 ? 8.260 39.542 59.565 1.00 26.54 91 LEU A N 1
ATOM 673 C CA . LEU A 1 91 ? 7.654 38.284 59.956 1.00 29.05 91 LEU A CA 1
ATOM 674 C C . LEU A 1 91 ? 6.681 37.774 58.894 1.00 32.36 91 LEU A C 1
ATOM 675 O O . LEU A 1 91 ? 6.422 36.577 58.835 1.00 28.79 91 LEU A O 1
ATOM 680 N N . LYS A 1 92 ? 6.174 38.683 58.061 1.00 26.68 92 LYS A N 1
ATOM 681 C CA . LYS A 1 92 ? 5.080 38.315 57.150 1.00 34.48 92 LYS A CA 1
ATOM 682 C C . LYS A 1 92 ? 5.561 37.412 56.016 1.00 32.20 92 LYS A C 1
ATOM 683 O O . LYS A 1 92 ? 6.574 37.701 55.363 1.00 29.40 92 LYS A O 1
ATOM 689 N N . THR A 1 93 ? 4.845 36.303 55.790 1.00 29.01 93 THR A N 1
ATOM 690 C CA . THR A 1 93 ? 5.116 35.375 54.698 1.00 32.08 93 THR A CA 1
ATOM 691 C C . THR A 1 93 ? 4.630 35.970 53.371 1.00 29.08 93 THR A C 1
ATOM 692 O O . THR A 1 93 ? 3.490 36.430 53.278 1.00 26.64 93 THR A O 1
ATOM 696 N N . LEU A 1 94 ? 5.520 36.065 52.380 1.00 34.23 94 LEU A N 1
ATOM 697 C CA . LEU A 1 94 ? 5.189 36.778 51.143 1.00 29.82 94 LEU A CA 1
ATOM 698 C C . LEU A 1 94 ? 4.705 35.857 50.035 1.00 27.40 94 LEU A C 1
ATOM 699 O O . LEU A 1 94 ? 4.076 36.325 49.080 1.00 33.82 94 LEU A O 1
ATOM 704 N N . GLY A 1 95 ? 5.015 34.570 50.160 1.00 31.61 95 GLY A N 1
ATOM 705 C CA . GLY A 1 95 ? 4.564 33.598 49.170 1.00 30.90 95 GLY A CA 1
ATOM 706 C C . GLY A 1 95 ? 5.588 33.419 48.057 1.00 40.96 95 GLY A C 1
ATOM 707 O O . GLY A 1 95 ? 6.713 33.884 48.143 1.00 37.81 95 GLY A O 1
ATOM 708 N N . GLU A 1 96 ? 5.197 32.755 46.990 1.00 29.26 96 GLU A N 1
ATOM 709 C CA . GLU A 1 96 ? 6.193 32.329 46.010 1.00 33.42 96 GLU A CA 1
ATOM 710 C C . GLU A 1 96 ? 6.699 33.469 45.151 1.00 43.03 96 GLU A C 1
ATOM 711 O O . GLU A 1 96 ? 7.679 33.301 44.431 1.00 41.90 96 GLU A O 1
ATOM 717 N N . ALA A 1 97 ? 6.054 34.627 45.211 1.00 35.48 97 ALA A N 1
ATOM 718 C CA . ALA A 1 97 ? 6.393 35.738 44.311 1.00 41.41 97 ALA A CA 1
ATOM 719 C C . ALA A 1 97 ? 7.753 36.320 44.660 1.00 68.23 97 ALA A C 1
ATOM 720 O O . ALA A 1 97 ? 8.348 37.060 43.876 1.00 57.32 97 ALA A O 1
ATOM 722 N N . VAL A 1 98 ? 8.242 36.003 45.848 1.00 41.18 98 VAL A N 1
ATOM 723 C CA . VAL A 1 98 ? 9.563 36.445 46.240 1.00 62.59 98 VAL A CA 1
ATOM 724 C C . VAL A 1 98 ? 10.486 35.252 46.439 1.00 50.77 98 VAL A C 1
ATOM 725 O O . VAL A 1 98 ? 10.109 34.225 46.997 1.00 81.94 98 VAL A O 1
ATOM 729 N N . SER A 1 99 ? 11.702 35.388 45.933 1.00 66.89 99 SER A N 1
ATOM 730 C CA . SER A 1 99 ? 12.545 34.293 46.361 1.00 87.77 99 SER A CA 1
ATOM 731 C C . SER A 1 99 ? 13.673 34.896 47.162 1.00 70.86 99 SER A C 1
ATOM 732 O O . SER A 1 99 ? 14.205 35.964 46.850 1.00 81.73 99 SER A O 1
ATOM 735 N N . THR A 1 100 ? 14.090 33.993 48.022 1.00 66.90 100 THR A N 1
ATOM 736 C CA . THR A 1 100 ? 14.825 34.404 49.196 1.00 62.42 100 THR A CA 1
ATOM 737 C C . THR A 1 100 ? 16.311 34.096 49.037 1.00 102.40 100 THR A C 1
ATOM 738 O O . THR A 1 100 ? 16.696 32.990 48.631 1.00 97.40 100 THR A O 1
ATOM 742 N N . HIS A 1 101 ? 17.146 35.093 49.310 1.00 90.24 101 HIS A N 1
ATOM 743 C CA . HIS A 1 101 ? 18.585 34.910 49.191 1.00 89.75 101 HIS A CA 1
ATOM 744 C C . HIS A 1 101 ? 19.143 34.435 50.526 1.00 97.11 101 HIS A C 1
ATOM 745 O O . HIS A 1 101 ? 19.110 35.170 51.520 1.00 87.02 101 HIS A O 1
ATOM 747 N N . GLY A 1 102 ? 19.742 33.248 50.535 1.00 97.44 102 GLY A N 1
ATOM 748 C CA . GLY A 1 102 ? 20.233 32.603 51.742 1.00 87.82 102 GLY A CA 1
ATOM 749 C C . GLY A 1 102 ? 19.189 32.213 52.766 1.00 77.13 102 GLY A C 1
ATOM 750 O O . GLY A 1 102 ? 18.190 31.608 52.413 1.00 73.75 102 GLY A O 1
ATOM 751 N N . LEU A 1 103 ? 19.425 32.538 54.031 1.00 71.24 103 LEU A N 1
ATOM 752 C CA . LEU A 1 103 ? 18.496 32.321 55.123 1.00 51.58 103 LEU A CA 1
ATOM 753 C C . LEU A 1 103 ? 17.616 33.538 55.160 1.00 51.47 103 LEU A C 1
ATOM 754 O O . LEU A 1 103 ? 18.098 34.633 55.319 1.00 47.14 103 LEU A O 1
ATOM 759 N N . PRO A 1 104 ? 16.255 33.355 54.881 1.00 43.65 104 PRO A N 1
ATOM 760 C CA . PRO A 1 104 ? 15.502 34.606 54.874 1.00 40.92 104 PRO A CA 1
ATOM 761 C C . PRO A 1 104 ? 15.405 35.286 56.222 1.00 34.08 104 PRO A C 1
ATOM 762 O O . PRO A 1 104 ? 15.452 34.677 57.251 1.00 33.88 104 PRO A O 1
ATOM 766 N N . LEU A 1 105 ? 15.283 36.588 56.152 1.00 31.15 105 LEU A N 1
ATOM 767 C CA . LEU A 1 105 ? 15.175 37.415 57.314 1.00 29.71 105 LEU A CA 1
ATOM 768 C C . LEU A 1 105 ? 13.922 37.045 58.093 1.00 33.17 105 LEU A C 1
ATOM 769 O O . LEU A 1 105 ? 13.881 37.167 59.282 1.00 27.48 105 LEU A O 1
ATOM 774 N N . ARG A 1 106 ? 12.887 36.619 57.400 1.00 30.52 106 ARG A N 1
ATOM 775 C CA . ARG A 1 106 ? 11.687 36.157 58.110 1.00 28.19 106 ARG A CA 1
ATOM 776 C C . ARG A 1 106 ? 11.969 35.095 59.176 1.00 29.80 106 ARG A C 1
ATOM 777 O O . ARG A 1 106 ? 11.374 35.104 60.265 1.00 31.12 106 ARG A O 1
ATOM 785 N N . ILE A 1 107 ? 12.831 34.156 58.858 1.00 30.20 107 ILE A N 1
ATOM 786 C CA . ILE A 1 107 ? 13.199 33.113 59.793 1.00 30.71 107 ILE A CA 1
ATOM 787 C C . ILE A 1 107 ? 13.967 33.657 60.986 1.00 32.84 107 ILE A C 1
ATOM 788 O O . ILE A 1 107 ? 13.652 33.371 62.101 1.00 31.85 107 ILE A O 1
ATOM 793 N N . VAL A 1 108 ? 14.937 34.508 60.701 1.00 31.52 108 VAL A N 1
ATOM 794 C CA . VAL A 1 108 ? 15.696 35.184 61.767 1.00 27.51 108 VAL A CA 1
ATOM 795 C C . VAL A 1 108 ? 14.773 35.964 62.698 1.00 33.27 108 VAL A C 1
ATOM 796 O O . VAL A 1 108 ? 14.837 35.812 63.913 1.00 30.51 108 VAL A O 1
ATOM 800 N N . ALA A 1 109 ? 13.930 36.820 62.132 1.00 29.70 109 ALA A N 1
ATOM 801 C CA . ALA A 1 109 ? 13.006 37.653 62.870 1.00 30.61 109 ALA A CA 1
ATOM 802 C C . ALA A 1 109 ? 11.999 36.847 63.693 1.00 30.39 109 ALA A C 1
ATOM 803 O O . ALA A 1 109 ? 11.680 37.219 64.812 1.00 29.57 109 ALA A O 1
ATOM 805 N N . SER A 1 110 ? 11.489 35.751 63.106 1.00 29.08 110 SER A N 1
ATOM 806 C CA . SER A 1 110 ? 10.542 34.880 63.823 1.00 27.41 110 SER A CA 1
ATOM 807 C C . SER A 1 110 ? 11.204 34.218 65.040 1.00 30.88 110 SER A C 1
ATOM 808 O O . SER A 1 110 ? 10.607 34.125 66.105 1.00 32.72 110 SER A O 1
ATOM 811 N N . TYR A 1 111 ? 12.427 33.732 64.839 1.00 29.19 111 TYR A N 1
ATOM 812 C CA . TYR A 1 111 ? 13.168 33.181 65.998 1.00 28.79 111 TYR A CA 1
ATOM 813 C C . TYR A 1 111 ? 13.386 34.226 67.095 1.00 32.10 111 TYR A C 1
ATOM 814 O O . TYR A 1 111 ? 13.094 33.980 68.280 1.00 31.55 111 TYR A O 1
ATOM 823 N N . ILE A 1 112 ? 13.893 35.402 66.724 1.00 30.68 112 ILE A N 1
ATOM 824 C CA . ILE A 1 112 ? 14.094 36.459 67.726 1.00 30.22 112 ILE A CA 1
ATOM 825 C C . ILE A 1 112 ? 12.813 36.812 68.503 1.00 35.46 112 ILE A C 1
ATOM 826 O O . ILE A 1 112 ? 12.816 36.896 69.751 1.00 34.13 112 ILE A O 1
ATOM 831 N N . LYS A 1 113 ? 11.691 36.941 67.797 1.00 28.76 113 LYS A N 1
ATOM 832 C CA . LYS A 1 113 ? 10.441 37.335 68.429 1.00 25.98 113 LYS A CA 1
ATOM 833 C C . LYS A 1 113 ? 9.939 36.228 69.343 1.00 31.2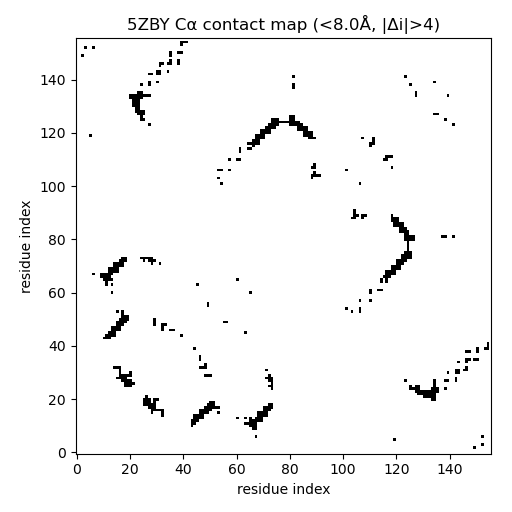3 113 LYS A C 1
ATOM 834 O O . LYS A 1 113 ? 9.415 36.493 70.443 1.00 33.25 113 LYS A O 1
ATOM 840 N N . GLU A 1 114 ? 10.135 34.983 68.934 1.00 30.12 114 GLU A N 1
ATOM 841 C CA . GLU A 1 114 ? 9.704 33.878 69.787 1.00 32.71 114 GLU A CA 1
ATOM 842 C C . GLU A 1 114 ? 10.482 33.931 71.090 1.00 38.99 114 GLU A C 1
ATOM 843 O O . GLU A 1 114 ? 9.889 33.819 72.172 1.00 40.17 114 GLU A O 1
ATOM 849 N N . GLN A 1 115 ? 11.795 34.105 70.959 1.00 34.34 115 GLN A N 1
ATOM 850 C CA . GLN A 1 115 ? 12.710 34.111 72.126 1.00 32.38 115 GLN A CA 1
ATOM 851 C C . GLN A 1 115 ? 12.514 35.274 73.077 1.00 40.75 115 GLN A C 1
ATOM 852 O O . GLN A 1 115 ? 12.734 35.129 74.291 1.00 41.62 115 GLN A O 1
ATOM 858 N N . THR A 1 116 ? 12.108 36.425 72.563 1.00 34.51 116 THR A N 1
ATOM 859 C CA . THR A 1 116 ? 12.118 37.676 73.327 1.00 32.73 116 THR A CA 1
ATOM 860 C C . THR A 1 116 ? 10.788 38.387 73.510 1.00 38.50 116 THR A C 1
ATOM 861 O O . THR A 1 116 ? 10.658 39.250 74.368 1.00 34.12 116 THR A O 1
ATOM 865 N N . GLY A 1 117 ? 9.827 38.121 72.624 1.00 34.44 117 GLY A N 1
ATOM 866 C CA . GLY A 1 117 ? 8.608 38.916 72.612 1.00 39.45 117 GLY A CA 1
ATOM 867 C C . GLY A 1 117 ? 8.758 40.279 71.962 1.00 35.67 117 GLY A C 1
ATOM 868 O O . GLY A 1 117 ? 7.829 41.084 71.974 1.00 33.76 117 GLY A O 1
ATOM 869 N N . SER A 1 118 ? 9.929 40.558 71.382 1.00 29.90 118 SER A N 1
ATOM 870 C CA . SER A 1 118 ? 10.181 41.880 70.811 1.00 25.15 118 SER A CA 1
ATOM 871 C C . SER A 1 118 ? 9.342 42.130 69.559 1.00 22.93 118 SER A C 1
ATOM 872 O O . SER A 1 118 ? 9.159 41.213 68.799 1.00 31.14 118 SER A O 1
ATOM 875 N N . ASP A 1 119 ? 8.875 43.354 69.363 1.00 24.66 119 ASP A N 1
ATOM 876 C CA . ASP A 1 119 ? 8.437 43.726 67.995 1.00 23.35 119 ASP A CA 1
ATOM 877 C C . ASP A 1 119 ? 9.627 43.703 67.071 1.00 28.24 119 ASP A C 1
ATOM 878 O O . ASP A 1 119 ? 10.746 44.017 67.479 1.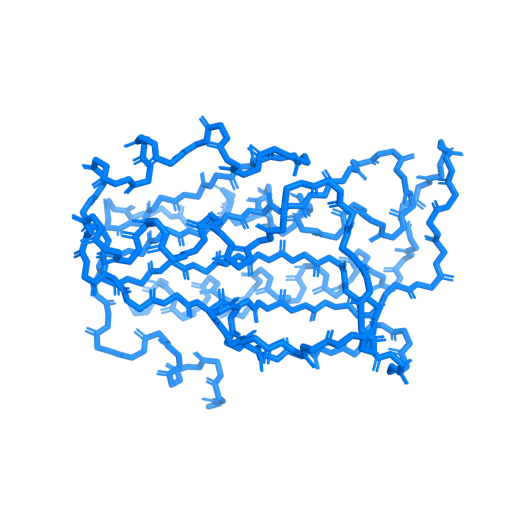00 26.26 119 ASP A O 1
ATOM 883 N N . ILE A 1 120 ? 9.396 43.382 65.787 1.00 24.58 120 ILE A N 1
ATOM 884 C CA . ILE A 1 120 ? 10.481 43.403 64.829 1.00 22.87 120 ILE A CA 1
ATOM 885 C C . ILE A 1 120 ? 10.046 44.255 63.659 1.00 27.16 120 ILE A C 1
ATOM 886 O O . ILE A 1 120 ? 8.943 44.050 63.150 1.00 27.22 120 ILE A O 1
ATOM 891 N N . VAL A 1 121 ? 10.915 45.138 63.178 1.00 21.33 121 VAL A N 1
ATOM 892 C CA . VAL A 1 121 ? 10.571 45.897 61.953 1.00 21.13 121 VAL A CA 1
ATOM 893 C C . VAL A 1 121 ? 11.759 45.869 60.980 1.00 22.49 121 VAL A C 1
ATOM 894 O O . VAL A 1 121 ? 12.912 45.668 61.414 1.00 22.64 121 VAL A O 1
ATOM 898 N N . LEU A 1 122 ? 11.487 45.995 59.658 1.00 20.96 122 LEU A N 1
ATOM 899 C CA . LEU A 1 122 ? 12.531 46.159 58.660 1.00 26.37 122 LEU A CA 1
ATOM 900 C C . LEU A 1 122 ? 12.404 47.532 58.040 1.00 25.13 122 LEU A C 1
ATOM 901 O O . LEU A 1 122 ? 11.304 47.912 57.609 1.00 23.51 122 LEU A O 1
ATOM 906 N N . ILE A 1 123 ? 13.477 48.321 58.033 1.00 23.03 123 ILE A N 1
ATOM 907 C CA . ILE A 1 123 ? 13.500 49.550 57.254 1.00 21.69 123 ILE A CA 1
ATOM 908 C C . ILE A 1 123 ? 14.385 49.307 56.022 1.00 24.84 123 ILE A C 1
ATOM 909 O O . ILE A 1 123 ? 15.582 49.048 56.174 1.00 24.05 123 ILE A O 1
ATOM 914 N N . GLY A 1 124 ? 13.812 49.413 54.824 1.00 22.34 124 GLY A N 1
ATOM 915 C CA . GLY A 1 124 ? 14.574 49.191 53.607 1.00 23.05 124 GLY A CA 1
ATOM 916 C C . GLY A 1 124 ? 14.786 50.472 52.827 1.00 23.76 124 GLY A C 1
ATOM 917 O O . GLY A 1 124 ? 14.023 51.422 52.961 1.00 25.48 124 GLY A O 1
ATOM 918 N N . CYS A 1 125 ? 15.825 50.493 52.000 1.00 22.93 125 CYS A N 1
ATOM 919 C CA . CYS A 1 125 ? 16.030 51.609 51.083 1.00 21.67 125 CYS A CA 1
ATOM 920 C C . CYS A 1 125 ? 16.278 51.011 49.710 1.00 22.53 125 CYS A C 1
ATOM 921 O O . CYS A 1 125 ? 17.029 50.063 49.604 1.00 22.92 125 CYS A O 1
ATOM 924 N N . GLN A 1 126 ? 15.605 51.508 48.673 1.00 23.25 126 GLN A N 1
ATOM 925 C CA . GLN A 1 126 ? 15.747 50.934 47.313 1.00 25.20 126 GLN A CA 1
ATOM 926 C C . GLN A 1 126 ? 17.129 51.230 46.704 1.00 22.61 126 GLN A C 1
ATOM 927 O O . GLN A 1 126 ? 17.496 52.379 46.561 1.00 25.53 126 GLN A O 1
ATOM 933 N N . PRO A 1 127 ? 17.900 50.186 46.366 1.00 24.21 127 PRO A N 1
ATOM 934 C CA . PRO A 1 127 ? 19.211 50.425 45.744 1.00 21.37 127 PRO A CA 1
ATOM 935 C C . PRO A 1 127 ? 19.104 50.597 44.247 1.00 25.20 127 PRO A C 1
ATOM 936 O O . PRO A 1 127 ? 18.157 50.130 43.637 1.00 27.14 127 PRO A O 1
ATOM 940 N N . GLY A 1 128 ? 20.135 51.192 43.685 1.00 22.07 128 GLY A N 1
ATOM 941 C CA . GLY A 1 128 ? 20.183 51.435 42.239 1.00 29.35 128 GLY A CA 1
ATOM 942 C C . GLY A 1 128 ? 21.289 50.697 41.548 1.00 39.88 128 GLY A C 1
ATOM 943 O O . GLY A 1 128 ? 21.218 50.468 40.351 1.00 34.78 128 GLY A O 1
ATOM 944 N N . SER A 1 129 ? 22.328 50.328 42.279 1.00 33.95 129 SER A N 1
ATOM 945 C CA . SER A 1 129 ? 23.435 49.584 41.681 1.00 31.08 129 SER A CA 1
ATOM 946 C C . SER A 1 129 ? 24.089 48.714 42.751 1.00 30.17 129 SER A C 1
ATOM 947 O O . SER A 1 129 ? 24.445 49.237 43.784 1.00 36.35 129 SER A O 1
ATOM 950 N N . THR A 1 130 ? 24.200 47.412 42.541 1.00 31.79 130 THR A N 1
ATOM 951 C CA . THR A 1 130 ? 24.797 46.534 43.544 1.00 30.60 130 THR A CA 1
ATOM 952 C C . THR A 1 130 ? 25.973 45.708 43.032 1.00 36.21 130 THR A C 1
ATOM 953 O O . THR A 1 130 ? 26.114 44.549 43.371 1.00 34.10 130 THR A O 1
ATOM 957 N N . GLY A 1 131 ? 26.784 46.311 42.176 1.00 36.65 131 GLY A N 1
ATOM 958 C CA . GLY A 1 131 ? 27.943 45.647 41.620 1.00 38.55 131 GLY A CA 1
ATOM 959 C C . GLY A 1 131 ? 29.026 45.324 42.630 1.00 42.10 131 GLY A C 1
ATOM 960 O O . GLY A 1 131 ? 29.244 46.052 43.585 1.00 35.63 131 GLY A O 1
ATOM 961 N N . LEU A 1 132 ? 29.712 44.215 42.405 1.00 33.42 132 LEU A N 1
ATOM 962 C CA . LEU A 1 132 ? 30.805 43.817 43.271 1.00 31.92 132 LEU A CA 1
ATOM 963 C C . LEU A 1 132 ? 31.976 44.800 43.088 1.00 38.29 132 LEU A C 1
ATOM 964 O O . LEU A 1 132 ? 32.289 45.220 41.975 1.00 40.40 132 LEU A O 1
ATOM 969 N N . PHE A 1 133 ? 32.580 45.165 44.196 1.00 34.20 133 PHE A N 1
ATOM 970 C CA . PHE A 1 133 ? 33.660 46.123 44.363 1.00 33.67 133 PHE A CA 1
ATOM 971 C C . PHE A 1 133 ? 33.289 47.491 43.806 1.00 51.86 133 PHE A C 1
ATOM 972 O O . PHE A 1 133 ? 34.128 48.190 43.254 1.00 43.05 133 PHE A O 1
ATOM 980 N N . GLU A 1 134 ? 32.046 47.875 44.082 1.00 44.78 134 GLU A N 1
ATOM 981 C CA . GLU A 1 134 ? 31.540 49.226 43.792 1.00 36.28 134 GLU A CA 1
ATOM 982 C C . GLU A 1 134 ? 31.377 49.985 45.095 1.00 37.38 134 GLU A C 1
ATOM 983 O O . GLU A 1 134 ? 31.019 49.413 46.126 1.00 37.09 134 GLU A O 1
ATOM 989 N N . GLU A 1 135 ? 31.630 51.285 45.042 1.00 36.25 135 GLU A N 1
ATOM 990 C CA . GLU A 1 135 ? 31.321 52.184 46.140 1.00 39.49 135 GLU A CA 1
ATOM 991 C C . GLU A 1 135 ? 29.811 52.407 46.145 1.00 28.67 135 GLU A C 1
ATOM 992 O O . GLU A 1 135 ? 29.171 52.263 45.096 1.00 33.64 135 GLU A O 1
ATOM 998 N N . PRO A 1 136 ? 29.216 52.746 47.308 1.00 30.59 136 PRO A N 1
ATOM 999 C CA . PRO A 1 136 ? 27.803 53.133 47.205 1.00 33.81 136 PRO A CA 1
ATOM 1000 C C . PRO A 1 136 ? 27.621 54.432 46.426 1.00 40.70 136 PRO A C 1
ATOM 1001 O O . PRO A 1 136 ? 28.527 55.252 46.404 1.00 35.13 136 PRO A O 1
ATOM 1005 N N . SER A 1 137 ? 26.458 54.643 45.860 1.00 29.96 137 SER A N 1
ATOM 1006 C CA . SER A 1 137 ? 26.148 55.882 45.204 1.00 25.93 137 SER A CA 1
ATOM 1007 C C . SER A 1 137 ? 26.085 57.011 46.199 1.00 37.31 137 SER A C 1
ATOM 1008 O O . SER A 1 137 ? 25.907 56.795 47.343 1.00 29.71 137 SER A O 1
ATOM 1011 N N . GLU A 1 138 ? 26.308 58.222 45.722 1.00 37.59 138 GLU A N 1
ATOM 1012 C CA . GLU A 1 138 ? 26.184 59.422 46.530 1.00 34.99 138 GLU A CA 1
ATOM 1013 C C . GLU A 1 138 ? 24.817 59.470 47.166 1.00 31.00 138 GLU A C 1
ATOM 1014 O O . GLU A 1 138 ? 24.684 59.798 48.347 1.00 31.56 138 GLU A O 1
ATOM 1020 N N . LEU A 1 139 ? 23.807 59.126 46.383 1.00 29.63 139 LEU A N 1
ATOM 1021 C CA . LEU A 1 139 ? 22.419 59.184 46.843 1.00 29.40 139 LEU A CA 1
ATOM 1022 C C . LEU A 1 139 ? 22.195 58.235 48.033 1.00 28.00 139 LEU A C 1
ATOM 1023 O O . LEU A 1 139 ? 21.658 58.636 49.036 1.00 28.41 139 LEU A O 1
ATOM 1028 N N . ILE A 1 140 ? 22.638 57.005 47.916 1.00 25.11 140 ILE A N 1
ATOM 1029 C CA . ILE A 1 140 ? 22.503 56.051 48.992 1.00 23.13 140 ILE A CA 1
ATOM 1030 C C . ILE A 1 140 ? 23.286 56.471 50.217 1.00 31.21 140 ILE A C 1
ATOM 1031 O O . ILE A 1 140 ? 22.850 56.243 51.290 1.00 26.38 140 ILE A O 1
ATOM 1036 N N . LYS A 1 141 ? 24.462 57.033 50.034 1.00 27.87 141 LYS A N 1
ATOM 1037 C CA . LYS A 1 141 ? 25.191 57.550 51.204 1.00 29.90 141 LYS A CA 1
ATOM 1038 C C . LYS A 1 141 ? 24.395 58.625 51.890 1.00 29.44 141 LYS A C 1
ATOM 1039 O O . LYS A 1 141 ? 24.336 58.670 53.146 1.00 30.15 141 LYS A O 1
ATOM 1045 N N . GLU A 1 142 ? 23.778 59.494 51.101 1.00 33.41 142 GLU A N 1
ATOM 1046 C CA . GLU A 1 142 ? 23.008 60.589 51.686 1.00 33.84 142 GLU A CA 1
ATOM 1047 C C . GLU A 1 142 ? 21.770 60.033 52.413 1.00 33.11 142 GLU A C 1
ATOM 1048 O O . GLU A 1 142 ? 21.382 60.539 53.477 1.00 32.99 142 GLU A O 1
ATOM 1054 N N . ARG A 1 143 ? 21.155 58.998 51.844 1.00 29.62 143 ARG A N 1
ATOM 1055 C CA . ARG A 1 143 ? 19.956 58.397 52.414 1.00 28.21 143 ARG A CA 1
ATOM 1056 C C . ARG A 1 143 ? 20.334 57.685 53.722 1.00 26.72 143 ARG A C 1
ATOM 1057 O O . ARG A 1 143 ? 19.578 57.711 54.692 1.00 28.39 143 ARG A O 1
ATOM 1065 N N . ALA A 1 144 ? 21.500 57.028 53.752 1.00 27.67 144 ALA A N 1
ATOM 1066 C CA . ALA A 1 144 ? 21.941 56.357 55.000 1.00 23.19 144 ALA A CA 1
ATOM 1067 C C . ALA A 1 144 ? 22.170 57.391 56.087 1.00 29.12 144 ALA A C 1
ATOM 1068 O O . ALA A 1 144 ? 21.753 57.196 57.233 1.00 27.13 144 ALA A O 1
ATOM 1070 N N . GLU A 1 145 ? 22.821 58.493 55.719 1.00 29.90 145 GLU A N 1
ATOM 1071 C CA . GLU A 1 145 ? 23.110 59.545 56.719 1.00 32.83 145 GLU A CA 1
ATOM 1072 C C . GLU A 1 145 ? 21.780 60.127 57.222 1.00 35.49 145 GLU A C 1
ATOM 1073 O O . GLU A 1 145 ? 21.578 60.349 58.421 1.00 36.14 145 GLU A O 1
ATOM 1079 N N . ARG A 1 146 ? 20.856 60.355 56.302 1.00 33.88 146 ARG A N 1
ATOM 1080 C CA . ARG A 1 146 ? 19.534 60.857 56.668 1.00 30.24 146 ARG A CA 1
ATOM 1081 C C . ARG A 1 146 ? 18.767 59.916 57.605 1.00 37.53 146 ARG A C 1
ATOM 1082 O O . ARG A 1 146 ? 18.253 60.345 58.661 1.00 34.39 146 ARG A O 1
ATOM 1090 N N . LEU A 1 147 ? 18.739 58.620 57.289 1.00 30.93 147 LEU A N 1
ATOM 1091 C CA . LEU A 1 147 ? 18.053 57.669 58.180 1.00 30.01 147 LEU A CA 1
ATOM 1092 C C . LEU A 1 147 ? 18.743 57.578 59.535 1.00 30.53 147 LEU A C 1
ATOM 1093 O O . LEU A 1 147 ? 18.081 57.450 60.579 1.00 30.15 147 LEU A O 1
ATOM 1098 N N . ALA A 1 148 ? 20.077 57.591 59.540 1.00 27.02 148 ALA A N 1
ATOM 1099 C CA . ALA A 1 148 ? 20.770 57.529 60.850 1.00 24.49 148 ALA A CA 1
ATOM 1100 C C . ALA A 1 148 ? 20.432 58.755 61.665 1.00 31.61 148 ALA A C 1
ATOM 1101 O O . ALA A 1 148 ? 20.238 58.637 62.875 1.00 33.17 148 ALA A O 1
ATOM 1103 N N . GLU A 1 149 ? 20.372 59.920 61.030 1.00 33.93 149 GLU A N 1
ATOM 1104 C CA . GLU A 1 149 ? 19.974 61.140 61.750 1.00 37.70 149 GLU A CA 1
ATOM 1105 C C . GLU A 1 149 ? 18.541 61.084 62.277 1.00 37.28 149 GLU A C 1
ATOM 1106 O O . GLU A 1 149 ? 18.270 61.504 63.425 1.00 37.23 149 GLU A O 1
ATOM 1112 N N . LEU A 1 150 ? 17.620 60.572 61.475 1.00 32.93 150 LEU A N 1
ATOM 1113 C CA . LEU A 1 150 ? 16.225 60.503 61.903 1.00 36.82 150 LEU A CA 1
ATOM 1114 C C . LEU A 1 150 ? 16.118 59.570 63.099 1.00 49.24 150 LEU A C 1
ATOM 1115 O O . LEU A 1 150 ? 15.442 59.871 64.111 1.00 36.50 150 LEU A O 1
ATOM 1120 N N . ILE A 1 151 ? 16.807 58.437 63.007 1.00 30.51 151 ILE A N 1
ATOM 1121 C CA . ILE A 1 151 ? 16.746 57.476 64.116 1.00 29.23 151 ILE A CA 1
ATOM 1122 C C . ILE A 1 151 ? 17.430 58.049 65.336 1.00 31.92 151 ILE A C 1
ATOM 1123 O O . ILE A 1 151 ? 16.898 57.914 66.465 1.00 33.59 151 ILE A O 1
ATOM 1128 N N . ALA A 1 152 ? 18.585 58.684 65.152 1.00 29.44 152 ALA A N 1
ATOM 1129 C CA . ALA A 1 152 ? 19.309 59.190 66.343 1.00 37.28 152 ALA A CA 1
ATOM 1130 C C . ALA A 1 152 ? 18.509 60.271 67.053 1.00 49.94 152 ALA A C 1
ATOM 1131 O O . ALA A 1 152 ? 18.544 60.379 68.282 1.00 46.01 152 ALA A O 1
ATOM 1133 N N . GLU A 1 153 ? 17.802 61.078 66.276 1.00 40.39 153 GLU A N 1
ATOM 1134 C CA . GLU A 1 153 ? 17.074 62.174 66.902 1.00 45.93 153 GLU A CA 1
ATOM 1135 C C . GLU A 1 153 ? 15.903 61.587 67.642 1.00 47.74 153 GLU A C 1
ATOM 1136 O O . GLU A 1 153 ? 15.601 62.002 68.765 1.00 54.36 153 GLU A O 1
ATOM 1142 N N . ILE A 1 154 ? 15.277 60.542 67.123 1.00 41.22 154 ILE A N 1
ATOM 1143 C CA . ILE A 1 154 ? 14.292 59.859 67.948 1.00 45.63 154 ILE A CA 1
ATOM 1144 C C . ILE A 1 154 ? 14.913 59.281 69.242 1.00 76.33 154 ILE A C 1
ATOM 1145 O O . ILE A 1 154 ? 14.441 59.545 70.346 1.00 52.70 154 ILE A O 1
ATOM 1150 N N . LEU A 1 155 ? 16.019 58.572 69.131 1.00 48.49 155 LEU A N 1
ATOM 1151 C CA . LEU A 1 155 ? 16.606 57.869 70.266 1.00 40.30 155 LEU A CA 1
ATOM 1152 C C . LEU A 1 155 ? 17.197 58.754 71.364 1.00 88.73 155 LEU A C 1
ATOM 1153 O O . LEU A 1 155 ? 17.141 58.432 72.542 1.00 59.89 155 LEU A O 1
ATOM 1158 N N . LYS A 1 156 ? 17.815 59.838 70.960 1.00 39.87 156 LYS A N 1
ATOM 1159 C CA . LYS A 1 156 ? 18.355 60.772 71.906 1.00 102.68 156 LYS A CA 1
ATOM 1160 C C . LYS A 1 156 ? 17.212 61.370 72.707 1.00 89.35 156 LYS A C 1
ATOM 1161 O O . LYS A 1 156 ? 17.415 61.847 73.809 1.00 76.39 156 LYS A O 1
ATOM 1163 N N . ASN A 1 157 ? 16.029 61.339 72.110 1.00 75.53 157 ASN A N 1
ATOM 1164 C CA . ASN A 1 157 ? 14.846 62.003 72.606 1.00 82.25 157 ASN A CA 1
ATOM 1165 C C . ASN A 1 157 ? 14.105 61.110 73.569 1.00 71.52 157 ASN A C 1
ATOM 1166 O O . ASN A 1 157 ? 14.693 60.259 74.175 1.00 69.96 157 ASN A O 1
#

Radius of gyration: 14.53 Å; Cα contacts (8 Å, |Δi|>4): 304; chains: 1; bounding box: 29×30×36 Å

B-factor: mean 38.48, std 17.05, range [19.2, 127.86]

Secondary structure (DSSP, 8-state):
-HHHHHHTT--SEEEEE---TTBGGGGHHHHHHHHHHHH---TTEEEEE-TT-GGGGHHHHHHT--SEEEEEEE--SS--TT-EEEE-TTS---TTS--SSS-HHHHHHHHHHHH--EEEEEEE--S---TTBPPPHHHHHHHHHHHHHHHHHHH-

Nearest PDB structures (foldseek):
  5zby-assembly1_A  TM=1.006E+00  e=6.858E-35  Thermococcus kodakarensis KOD1
  2e85-assembly1_A  TM=8.699E-01  e=2.086E-11  Escherichia coli
  2i8l-assembly1_A  TM=8.736E-01  e=4.286E-11  Escherichia coli
  5ttx-assembly1_A  TM=7.249E-01  e=6.700E-10  Thaumarchaeota archaeon SCGC AB-539-E09
  5ttx-assembly3_C  TM=7.002E-01  e=9.295E-10  Thaumarchaeota archaeon SCGC AB-539-E09